Protein AF-A0A9J6D7B3-F1 (afdb_monomer_lite)

pLDDT: mean 89.96, std 6.71, range [61.12, 97.88]

Foldseek 3Di:
DVPLVVVPDPVPCVPRVVVVVVVCVVVVVVCPVPDDDDPCLAPLDDPVRLCQQQALVNQVVVCVSCPPRPYYDRPCVPCVPPWNFAPNNGNPNVCCVVPVVVVNVVCVVVRTD

Organism: Rhipicephalus microplus (NCBI:txid6941)

InterPro domains:
  IPR007652 Alpha 1,4-glycosyltransferase domain [PF04572] (1-106)
  IPR051981 Alpha-1,4-N-acetylglucosaminyltransferase [PTHR12042] (1-107)

Structure (mmCIF, N/CA/C/O backbone):
data_AF-A0A9J6D7B3-F1
#
_entry.id   AF-A0A9J6D7B3-F1
#
loop_
_atom_site.group_PDB
_atom_site.id
_atom_site.type_symbol
_atom_site.label_atom_id
_atom_site.label_alt_id
_atom_site.label_comp_id
_atom_site.label_asym_id
_atom_site.label_entity_id
_atom_site.label_seq_id
_atom_site.pdbx_PDB_ins_code
_atom_site.Cartn_x
_atom_site.Cartn_y
_atom_site.Cartn_z
_atom_site.occupancy
_atom_site.B_iso_or_equiv
_atom_site.auth_seq_id
_atom_site.auth_comp_id
_atom_site.auth_asym_id
_atom_site.auth_atom_id
_atom_site.pdbx_PDB_model_num
ATOM 1 N N . MET A 1 1 ? 21.966 -2.171 -23.916 1.00 61.12 1 MET A N 1
ATOM 2 C CA . MET A 1 1 ? 21.229 -3.454 -23.860 1.00 61.12 1 MET A CA 1
ATOM 3 C C . MET A 1 1 ? 22.119 -4.673 -24.067 1.00 61.12 1 MET A C 1
ATOM 5 O O . MET A 1 1 ? 22.134 -5.531 -23.199 1.00 61.12 1 MET A O 1
ATOM 9 N N . LYS A 1 2 ? 22.892 -4.762 -25.164 1.00 69.12 2 LYS A N 1
ATOM 10 C CA . LYS A 1 2 ? 23.582 -6.009 -25.560 1.00 69.12 2 LYS A CA 1
ATOM 11 C C . LYS A 1 2 ? 24.529 -6.619 -24.511 1.00 69.12 2 LYS A C 1
ATOM 13 O O . LYS A 1 2 ? 24.539 -7.834 -24.409 1.00 69.12 2 LYS A O 1
ATOM 18 N N . ALA A 1 3 ? 25.297 -5.835 -23.750 1.00 80.62 3 ALA A N 1
ATOM 19 C CA . ALA A 1 3 ? 26.243 -6.390 -22.769 1.00 80.62 3 ALA A CA 1
ATOM 20 C C . ALA A 1 3 ? 25.524 -7.132 -21.624 1.00 80.62 3 ALA A C 1
ATOM 22 O O . ALA A 1 3 ? 25.674 -8.343 -21.492 1.00 80.62 3 ALA A O 1
ATOM 23 N N . CYS A 1 4 ? 24.655 -6.435 -20.882 1.00 85.25 4 CYS A N 1
ATOM 24 C CA . CYS A 1 4 ? 23.896 -7.028 -19.775 1.00 85.25 4 CYS A CA 1
ATOM 25 C C . CYS A 1 4 ? 22.910 -8.109 -20.230 1.00 85.25 4 CYS A C 1
ATOM 27 O O . CYS A 1 4 ? 22.721 -9.078 -19.515 1.00 85.25 4 CYS A O 1
ATOM 29 N N . ALA A 1 5 ? 22.303 -7.979 -21.416 1.00 80.81 5 ALA A N 1
ATOM 30 C CA . ALA A 1 5 ? 21.397 -9.003 -21.941 1.00 80.81 5 ALA A CA 1
ATOM 31 C C . ALA A 1 5 ? 22.121 -10.308 -22.326 1.00 80.81 5 ALA A C 1
ATOM 33 O O . ALA A 1 5 ? 21.529 -11.376 -22.248 1.00 80.81 5 ALA A O 1
ATOM 34 N N . ARG A 1 6 ? 23.393 -10.236 -22.749 1.00 84.75 6 ARG A N 1
ATOM 35 C CA . ARG A 1 6 ? 24.200 -11.414 -23.124 1.00 84.75 6 ARG A CA 1
ATOM 36 C C . ARG A 1 6 ? 24.784 -12.160 -21.925 1.00 84.75 6 ARG A C 1
ATOM 38 O O . ARG A 1 6 ? 25.108 -13.330 -22.061 1.00 84.75 6 ARG A O 1
ATOM 45 N N . GLN A 1 7 ? 24.952 -11.478 -20.796 1.00 84.44 7 GLN A N 1
ATOM 46 C CA . GLN A 1 7 ? 25.575 -12.009 -19.578 1.00 84.44 7 GLN A CA 1
ATOM 47 C C . GLN A 1 7 ? 24.606 -11.982 -18.386 1.00 84.44 7 GLN A C 1
ATOM 49 O O . GLN A 1 7 ? 25.038 -11.942 -17.237 1.00 84.44 7 GLN A O 1
ATOM 54 N N . TYR A 1 8 ? 23.295 -11.931 -18.642 1.00 83.56 8 TYR A N 1
ATOM 55 C CA . TYR A 1 8 ? 22.314 -11.878 -17.566 1.00 83.56 8 TYR A CA 1
ATOM 56 C C . TYR A 1 8 ? 22.298 -13.202 -16.802 1.00 83.56 8 TYR A C 1
ATOM 58 O O . TYR A 1 8 ? 21.994 -14.248 -17.372 1.00 83.56 8 TYR A O 1
ATOM 66 N N . ASP A 1 9 ? 22.574 -13.118 -15.506 1.00 86.31 9 ASP A N 1
ATOM 67 C CA . ASP A 1 9 ? 22.394 -14.203 -14.554 1.00 86.31 9 ASP A CA 1
ATOM 68 C C . ASP A 1 9 ? 21.291 -13.812 -13.554 1.00 86.31 9 ASP A C 1
ATOM 70 O O . ASP A 1 9 ? 21.455 -12.829 -12.818 1.00 86.31 9 ASP A O 1
ATOM 74 N N . PRO A 1 10 ? 20.164 -14.546 -13.500 1.00 83.19 10 PRO A N 1
ATOM 75 C CA . PRO A 1 10 ? 19.103 -14.277 -12.537 1.00 83.19 10 PRO A CA 1
ATOM 76 C C . PRO A 1 10 ? 19.544 -14.478 -11.080 1.00 83.19 10 PRO A C 1
ATOM 78 O O . PRO A 1 10 ? 18.989 -13.823 -10.199 1.00 83.19 10 PRO A O 1
ATOM 81 N N . GLN A 1 11 ? 20.550 -15.319 -10.814 1.00 91.31 11 GLN A N 1
ATOM 82 C CA . GLN A 1 11 ? 21.110 -15.509 -9.469 1.00 91.31 11 GLN A CA 1
ATOM 83 C C . GLN A 1 11 ? 21.961 -14.310 -9.025 1.00 91.31 11 GLN A C 1
ATOM 85 O O . GLN A 1 11 ? 22.124 -14.064 -7.832 1.00 91.31 11 GLN A O 1
ATOM 90 N N . SER A 1 12 ? 22.441 -13.506 -9.977 1.00 88.81 12 SER A N 1
ATOM 91 C CA . SER A 1 12 ? 23.219 -12.289 -9.747 1.00 88.81 12 SER A CA 1
ATOM 92 C C . SER A 1 12 ? 22.477 -11.048 -10.250 1.00 88.81 12 SER A C 1
ATOM 94 O O . SER A 1 12 ? 23.024 -10.195 -10.958 1.00 88.81 12 SER A O 1
ATOM 96 N N . PHE A 1 13 ? 21.198 -10.921 -9.867 1.00 86.06 13 PHE A N 1
ATOM 97 C CA . PHE A 1 13 ? 20.343 -9.813 -10.303 1.00 86.06 13 PHE A CA 1
ATOM 98 C C . PHE A 1 13 ? 20.998 -8.442 -10.089 1.00 86.06 13 PHE A C 1
ATOM 100 O O . PHE A 1 13 ? 20.878 -7.576 -10.947 1.00 86.06 13 PHE A O 1
ATOM 107 N N . GLN A 1 14 ? 21.740 -8.246 -8.998 1.00 88.62 14 GLN A N 1
ATOM 108 C CA . GLN A 1 14 ? 22.370 -6.960 -8.678 1.00 88.62 14 GLN A CA 1
ATOM 109 C C . GLN A 1 14 ? 23.398 -6.497 -9.725 1.00 88.62 14 GLN A C 1
ATOM 111 O O . GLN A 1 14 ? 23.559 -5.295 -9.919 1.00 88.62 14 GLN A O 1
ATOM 116 N N . SER A 1 15 ? 24.049 -7.426 -10.430 1.00 88.56 15 SER A N 1
ATOM 117 C CA . SER A 1 15 ? 25.134 -7.112 -11.366 1.00 88.56 15 SER A CA 1
ATOM 118 C C . SER A 1 15 ? 24.628 -6.471 -12.659 1.00 88.56 15 SER A C 1
ATOM 120 O O . SER A 1 15 ? 25.165 -5.469 -13.123 1.00 88.56 15 SER A O 1
ATOM 122 N N . CYS A 1 16 ? 23.585 -7.049 -13.262 1.00 90.88 16 CYS A N 1
ATOM 123 C CA . CYS A 1 16 ? 23.075 -6.628 -14.575 1.00 90.88 16 CYS A CA 1
ATOM 124 C C . CYS A 1 16 ? 21.557 -6.406 -14.619 1.00 90.88 16 CYS A C 1
ATOM 126 O O . CYS A 1 16 ? 21.064 -5.781 -15.558 1.00 90.88 16 CYS A O 1
ATOM 128 N N . GLY A 1 17 ? 20.805 -6.886 -13.628 1.00 89.25 17 GLY A N 1
ATOM 129 C CA . GLY A 1 17 ? 19.343 -6.865 -13.601 1.00 89.25 17 GLY A CA 1
ATOM 130 C C . GLY A 1 17 ? 18.743 -5.458 -13.642 1.00 89.25 17 GLY A C 1
ATOM 131 O O . GLY A 1 17 ? 18.002 -5.169 -14.584 1.00 89.25 17 GLY A O 1
ATOM 132 N N . PRO A 1 18 ? 19.074 -4.548 -12.702 1.00 90.06 18 PRO A N 1
ATOM 133 C CA . PRO A 1 18 ? 18.534 -3.189 -12.697 1.00 90.06 18 PRO A CA 1
ATOM 134 C C . PRO A 1 18 ? 18.783 -2.428 -14.003 1.00 90.06 18 PRO A C 1
ATOM 136 O O . PRO A 1 18 ? 17.866 -1.814 -14.556 1.00 90.06 18 PRO A O 1
ATOM 139 N N . LEU A 1 19 ? 20.010 -2.500 -14.532 1.00 88.25 19 LEU A N 1
ATOM 140 C CA . LEU A 1 19 ? 20.371 -1.835 -15.783 1.00 88.25 19 LEU A CA 1
ATOM 141 C C . LEU A 1 19 ? 19.620 -2.441 -16.975 1.00 88.25 19 LEU A C 1
ATOM 143 O O . LEU A 1 19 ? 19.111 -1.699 -17.816 1.00 88.25 19 LEU A O 1
ATOM 147 N N . LEU A 1 20 ? 19.504 -3.771 -17.033 1.00 88.25 20 LEU A N 1
ATOM 148 C CA . LEU A 1 20 ? 18.764 -4.465 -18.083 1.00 88.25 20 LEU A CA 1
ATOM 149 C C . LEU A 1 20 ? 17.274 -4.100 -18.063 1.00 88.25 20 LEU A C 1
ATOM 151 O O . LEU A 1 20 ? 16.741 -3.716 -19.102 1.00 88.25 20 LEU A O 1
ATOM 155 N N . LEU A 1 21 ? 16.615 -4.141 -16.901 1.00 87.56 21 LEU A N 1
ATOM 156 C CA . LEU A 1 21 ? 15.200 -3.770 -16.768 1.00 87.56 21 LEU A CA 1
ATOM 157 C C . LEU A 1 21 ? 14.953 -2.302 -17.132 1.00 87.56 21 LEU A C 1
ATOM 159 O O . LEU A 1 21 ? 13.980 -1.994 -17.817 1.00 87.56 21 LEU A O 1
ATOM 163 N N . THR A 1 22 ? 15.855 -1.403 -16.732 1.00 87.19 22 THR A N 1
ATOM 164 C CA . THR A 1 22 ? 15.775 0.021 -17.091 1.00 87.19 22 THR A CA 1
ATOM 165 C C . THR A 1 22 ? 15.875 0.200 -18.604 1.00 87.19 22 THR A C 1
ATOM 167 O O . THR A 1 22 ? 15.049 0.876 -19.215 1.00 87.19 22 THR A O 1
ATOM 170 N N . GLN A 1 23 ? 16.838 -0.465 -19.243 1.00 86.69 23 GLN A N 1
ATOM 171 C CA . GLN A 1 23 ? 17.006 -0.414 -20.695 1.00 86.69 23 GLN A CA 1
ATOM 172 C C . GLN A 1 23 ? 15.819 -1.027 -21.448 1.00 86.69 23 GLN A C 1
ATOM 174 O O . GLN A 1 23 ? 15.411 -0.472 -22.464 1.00 86.69 23 GLN A O 1
ATOM 179 N N . LEU A 1 24 ? 15.241 -2.126 -20.951 1.00 87.25 24 LEU A N 1
ATOM 180 C CA . LEU A 1 24 ? 14.038 -2.738 -21.523 1.00 87.25 24 LEU A CA 1
ATOM 181 C C . LEU A 1 24 ? 12.824 -1.809 -21.418 1.00 87.25 24 LEU A C 1
ATOM 183 O O . LEU A 1 24 ? 12.085 -1.665 -22.390 1.00 87.25 24 LEU A O 1
ATOM 187 N N . ARG A 1 25 ? 12.658 -1.113 -20.288 1.00 86.19 25 ARG A N 1
ATOM 188 C CA . ARG A 1 25 ? 11.584 -0.128 -20.097 1.00 86.19 25 ARG A CA 1
ATOM 189 C C . ARG A 1 25 ? 11.664 1.028 -21.100 1.00 86.19 25 ARG A C 1
ATOM 191 O O . ARG A 1 25 ? 10.631 1.491 -21.570 1.00 86.19 25 ARG A O 1
ATOM 198 N N . HIS A 1 26 ? 12.871 1.491 -21.431 1.00 85.12 26 HIS A N 1
ATOM 199 C CA . HIS A 1 26 ? 13.087 2.579 -22.395 1.00 85.12 26 HIS A CA 1
ATOM 200 C C . HIS A 1 26 ? 13.108 2.126 -23.863 1.00 85.12 26 HIS A C 1
ATOM 202 O O . HIS A 1 26 ? 13.069 2.966 -24.758 1.00 85.12 26 HIS A O 1
ATOM 208 N N . ALA A 1 27 ? 13.161 0.819 -24.129 1.00 82.50 27 ALA A N 1
ATOM 209 C CA . ALA A 1 27 ? 13.248 0.261 -25.475 1.00 82.50 27 ALA A CA 1
ATOM 210 C C . ALA A 1 27 ? 12.170 -0.822 -25.694 1.00 82.50 27 ALA A C 1
ATOM 212 O O . ALA A 1 27 ? 12.497 -1.998 -25.889 1.00 82.50 27 ALA A O 1
ATOM 213 N N . PRO A 1 28 ? 10.879 -0.434 -25.697 1.00 70.25 28 PRO A N 1
ATOM 214 C CA . PRO A 1 28 ? 9.744 -1.360 -25.641 1.00 70.25 28 PRO A CA 1
ATOM 215 C C . PRO A 1 28 ? 9.688 -2.343 -26.817 1.00 70.25 28 PRO A C 1
ATOM 217 O O . PRO A 1 28 ? 9.189 -3.454 -26.664 1.00 70.25 28 PRO A O 1
ATOM 220 N N . PHE A 1 29 ? 10.269 -1.990 -27.971 1.00 76.81 29 PHE A N 1
ATOM 221 C CA . PHE A 1 29 ? 10.370 -2.889 -29.125 1.00 76.81 29 PHE A CA 1
ATOM 222 C C . PHE A 1 29 ? 11.089 -4.212 -28.799 1.00 76.81 29 PHE A C 1
ATOM 224 O O . PHE A 1 29 ? 10.729 -5.257 -29.338 1.00 76.81 29 PHE A O 1
ATOM 231 N N . TYR A 1 30 ? 12.065 -4.180 -27.886 1.00 72.38 30 TYR A N 1
ATOM 232 C CA . TYR A 1 30 ? 12.834 -5.351 -27.456 1.00 72.38 30 TYR A CA 1
ATOM 233 C C . TYR A 1 30 ? 12.262 -6.026 -26.199 1.00 72.38 30 TYR A C 1
ATOM 235 O O . TYR A 1 30 ? 12.737 -7.088 -25.810 1.00 72.38 30 TYR A O 1
ATOM 243 N N . ALA A 1 31 ? 11.228 -5.450 -25.577 1.00 75.19 31 ALA A N 1
ATOM 244 C CA . ALA A 1 31 ? 10.616 -5.943 -24.343 1.00 75.19 31 ALA A CA 1
ATOM 245 C C . ALA A 1 31 ? 9.392 -6.846 -24.588 1.00 75.19 31 ALA A C 1
ATOM 247 O O . ALA A 1 31 ? 8.572 -7.019 -23.698 1.00 75.19 31 ALA A O 1
ATOM 248 N N . ARG A 1 32 ? 9.259 -7.459 -25.773 1.00 75.19 32 ARG A N 1
ATOM 249 C CA . ARG A 1 32 ? 8.071 -8.257 -26.155 1.00 75.19 32 ARG A CA 1
ATOM 250 C C . ARG A 1 32 ? 7.737 -9.420 -25.210 1.00 75.19 32 ARG A C 1
ATOM 252 O O . ARG A 1 32 ? 6.606 -9.886 -25.217 1.00 75.19 32 ARG A O 1
ATOM 259 N N . LEU A 1 33 ? 8.707 -9.886 -24.424 1.00 80.62 33 LEU A N 1
ATOM 260 C CA . LEU A 1 33 ? 8.547 -10.972 -23.450 1.00 80.62 33 LEU A CA 1
ATOM 261 C C . LEU A 1 33 ? 8.477 -10.476 -21.993 1.00 80.62 33 LEU A C 1
ATOM 263 O O . LEU A 1 33 ? 8.450 -11.291 -21.076 1.00 80.62 33 LEU A O 1
ATOM 267 N N . VAL A 1 34 ? 8.479 -9.159 -21.760 1.00 80.31 34 VAL A N 1
ATOM 268 C CA . VAL A 1 34 ? 8.495 -8.554 -20.422 1.00 80.31 34 VAL A CA 1
ATOM 269 C C . VAL A 1 34 ? 7.386 -7.516 -20.311 1.00 80.31 34 VAL A C 1
ATOM 271 O O . VAL A 1 34 ? 7.393 -6.499 -20.999 1.00 80.31 34 VAL A O 1
ATOM 274 N N . ASN A 1 35 ? 6.462 -7.743 -19.379 1.00 82.69 35 ASN A N 1
ATOM 275 C CA . ASN A 1 35 ? 5.398 -6.793 -19.078 1.00 82.69 35 ASN A CA 1
ATOM 276 C C . ASN A 1 35 ? 5.793 -5.905 -17.895 1.00 82.69 35 ASN A C 1
ATOM 278 O O . ASN A 1 35 ? 5.974 -6.383 -16.776 1.00 82.69 35 ASN A O 1
ATOM 282 N N . PHE A 1 36 ? 5.885 -4.597 -18.137 1.00 84.56 36 PHE A N 1
ATOM 283 C CA . PHE A 1 36 ? 6.028 -3.603 -17.077 1.00 84.56 36 PHE A CA 1
ATOM 284 C C . PHE A 1 36 ? 4.640 -3.170 -16.606 1.00 84.56 36 PHE A C 1
ATOM 286 O O . PHE A 1 36 ? 3.919 -2.482 -17.327 1.00 84.56 36 PHE A O 1
ATOM 293 N N . LEU A 1 37 ? 4.267 -3.581 -15.393 1.00 86.69 37 LEU A N 1
ATOM 294 C CA . LEU A 1 37 ? 2.995 -3.198 -14.785 1.00 86.69 37 LEU A CA 1
ATOM 295 C C . LEU A 1 37 ? 2.956 -1.689 -14.500 1.00 86.69 37 LEU A C 1
ATOM 297 O O . LEU A 1 37 ? 3.968 -1.077 -14.146 1.00 86.69 37 LEU A O 1
ATOM 301 N N . SER A 1 38 ? 1.775 -1.085 -14.641 1.00 87.44 38 SER A N 1
ATOM 302 C CA . SER A 1 38 ? 1.567 0.317 -14.276 1.00 87.44 38 SER A CA 1
ATOM 303 C C . SER A 1 38 ? 1.764 0.513 -12.772 1.00 87.44 38 SER A C 1
ATOM 305 O O . SER A 1 38 ? 1.473 -0.377 -11.971 1.00 87.44 38 SER A O 1
ATOM 307 N N . SER A 1 39 ? 2.164 1.713 -12.349 1.00 85.56 39 SER A N 1
ATOM 308 C CA . SER A 1 39 ? 2.208 2.044 -10.917 1.00 85.56 39 SER A CA 1
ATOM 309 C C . SER A 1 39 ? 0.838 1.863 -10.251 1.00 85.56 39 SER A C 1
ATOM 311 O O . SER A 1 39 ? 0.754 1.352 -9.138 1.00 85.56 39 SER A O 1
ATOM 313 N N . SER A 1 40 ? -0.256 2.168 -10.955 1.00 87.00 40 SER A N 1
ATOM 314 C CA . SER A 1 40 ? -1.624 1.951 -10.466 1.00 87.00 40 SER A CA 1
ATOM 315 C C . SER A 1 40 ?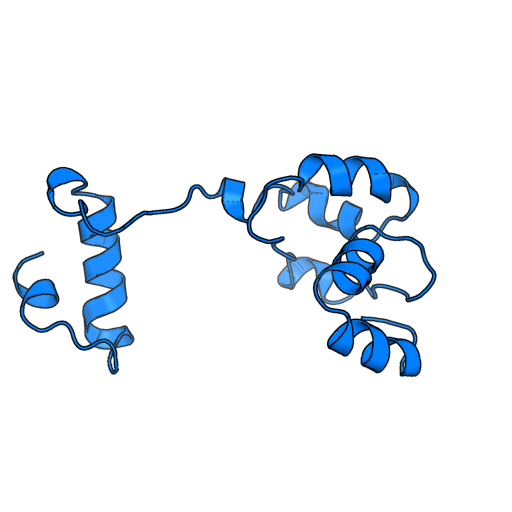 -1.964 0.486 -10.171 1.00 87.00 40 SER A C 1
ATOM 317 O O . SER A 1 40 ? -2.984 0.234 -9.542 1.00 87.00 40 SER A O 1
ATOM 319 N N . THR A 1 41 ? -1.122 -0.473 -10.565 1.00 91.00 41 THR A N 1
ATOM 320 C CA . THR A 1 41 ? -1.288 -1.894 -10.227 1.00 91.00 41 THR A CA 1
ATOM 321 C C . THR A 1 41 ? -1.031 -2.182 -8.740 1.00 91.00 41 THR A C 1
ATOM 323 O O . THR A 1 41 ? -1.642 -3.093 -8.187 1.00 91.00 41 THR A O 1
ATOM 326 N N . PHE A 1 42 ? -0.181 -1.382 -8.081 1.00 89.81 42 PHE A N 1
ATOM 327 C CA . PHE A 1 42 ? 0.165 -1.525 -6.654 1.00 89.81 42 PHE A CA 1
ATOM 328 C C . PHE A 1 42 ? -0.125 -0.264 -5.823 1.00 89.81 42 PHE A C 1
ATOM 330 O O . PHE A 1 42 ? -0.318 -0.338 -4.611 1.00 89.81 42 PHE A O 1
ATOM 337 N N . PHE A 1 43 ? -0.182 0.904 -6.467 1.00 92.44 43 PHE A N 1
ATOM 338 C CA . PHE A 1 43 ? -0.299 2.215 -5.826 1.00 92.44 43 PHE A CA 1
ATOM 339 C C . PHE A 1 43 ? -1.676 2.857 -6.061 1.00 92.44 43 PHE A C 1
ATOM 341 O O . PHE A 1 43 ? -1.771 4.053 -6.331 1.00 92.44 43 PHE A O 1
ATOM 348 N N . LYS A 1 44 ? -2.762 2.071 -5.982 1.00 94.31 44 LYS A N 1
ATOM 349 C CA . LYS A 1 44 ? -4.140 2.600 -6.075 1.00 94.31 44 LYS A CA 1
ATOM 350 C C . LYS A 1 44 ? -4.448 3.611 -4.969 1.00 94.31 44 LYS A C 1
ATOM 352 O O . LYS A 1 44 ? -5.146 4.586 -5.226 1.00 94.31 44 LYS A O 1
ATOM 357 N N . VAL A 1 45 ? -3.909 3.403 -3.766 1.00 94.38 45 VAL A N 1
ATOM 358 C CA . VAL A 1 45 ? -3.944 4.375 -2.664 1.00 94.38 45 VAL A CA 1
ATOM 359 C C . VAL A 1 45 ? -2.616 5.122 -2.632 1.00 94.38 45 VAL A C 1
ATOM 361 O O . VAL A 1 45 ? -1.551 4.534 -2.425 1.00 94.38 45 VAL A O 1
ATOM 364 N N . SER A 1 46 ? -2.685 6.428 -2.874 1.00 92.94 46 SER A N 1
ATOM 365 C CA . SER A 1 46 ? -1.506 7.284 -2.951 1.00 92.94 46 SER A CA 1
ATOM 366 C C . SER A 1 46 ? -0.875 7.515 -1.575 1.00 92.94 46 SER A C 1
ATOM 368 O O . SER A 1 46 ? -1.497 7.286 -0.535 1.00 92.94 46 SER A O 1
ATOM 370 N N . PHE A 1 47 ? 0.355 8.033 -1.556 1.00 92.06 47 PHE A N 1
ATOM 371 C CA . PHE A 1 47 ? 1.032 8.371 -0.304 1.00 92.06 47 PHE A CA 1
ATOM 372 C C . PHE A 1 47 ? 0.294 9.455 0.491 1.00 92.06 47 PHE A C 1
ATOM 374 O O . PHE A 1 47 ? 0.506 9.535 1.687 1.00 92.06 47 PHE A O 1
ATOM 381 N N . GLY A 1 48 ? -0.539 10.299 -0.129 1.00 94.19 48 GLY A N 1
ATOM 382 C CA . GLY A 1 48 ? -1.318 11.319 0.587 1.00 94.19 48 GLY A CA 1
ATOM 383 C C . GLY A 1 48 ? -2.503 10.732 1.358 1.00 94.19 48 GLY A C 1
ATOM 384 O O . GLY A 1 48 ? -2.979 11.318 2.324 1.00 94.19 48 GLY A O 1
ATOM 385 N N . GLU A 1 49 ? -2.948 9.541 0.962 1.00 95.62 49 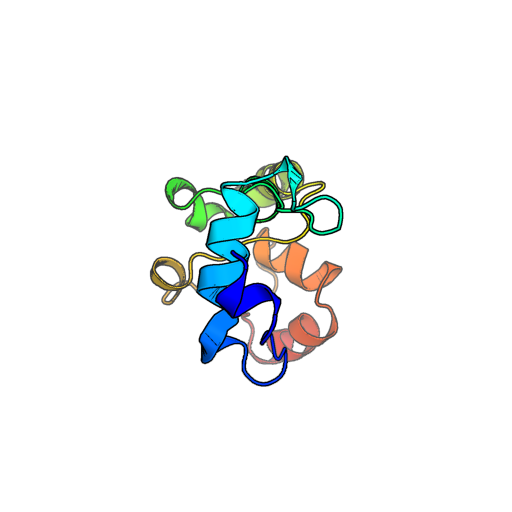GLU A N 1
ATOM 386 C CA . GLU A 1 49 ? -4.163 8.888 1.454 1.00 95.62 49 GLU A CA 1
ATOM 387 C C . GLU A 1 49 ? -3.857 7.658 2.322 1.00 95.62 49 GLU A C 1
ATOM 389 O O . GLU A 1 49 ? -4.766 6.936 2.718 1.00 95.62 49 GLU A O 1
ATOM 394 N N . TRP A 1 50 ? -2.585 7.404 2.646 1.00 95.38 50 TRP A N 1
ATOM 395 C CA . TRP A 1 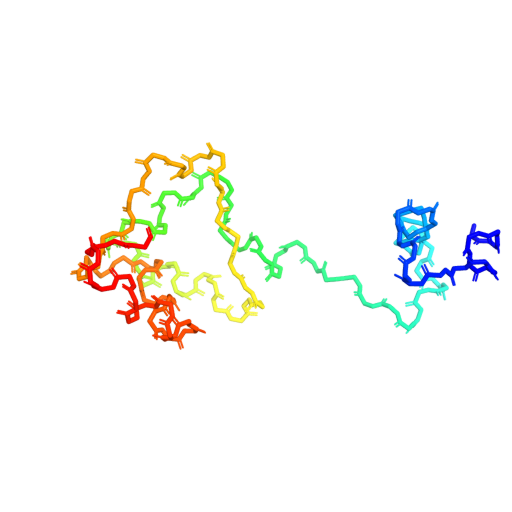50 ? -2.139 6.172 3.310 1.00 95.38 50 TRP A CA 1
ATOM 396 C C . TRP A 1 50 ? -2.889 5.847 4.609 1.00 95.38 50 TRP A C 1
ATOM 398 O O . TRP A 1 50 ? -3.086 4.675 4.924 1.00 95.38 50 TRP A O 1
ATOM 408 N N . LYS A 1 51 ? -3.321 6.874 5.354 1.00 96.25 51 LYS A N 1
ATOM 409 C CA . LYS A 1 51 ? -4.053 6.715 6.618 1.00 96.25 51 LYS A CA 1
ATOM 410 C C . LYS A 1 51 ? -5.401 6.024 6.433 1.00 96.25 51 LYS A C 1
ATOM 412 O O . LYS A 1 51 ? -5.856 5.378 7.368 1.00 96.25 51 LYS A O 1
ATOM 417 N N . MET A 1 52 ? -6.000 6.108 5.240 1.00 96.88 52 MET A N 1
ATOM 418 C CA . MET A 1 52 ? -7.291 5.481 4.952 1.00 96.88 52 MET A CA 1
ATOM 419 C C . MET A 1 52 ? -7.254 3.972 5.197 1.00 96.88 52 MET A C 1
ATOM 421 O O . MET A 1 52 ? -8.254 3.427 5.634 1.00 96.88 52 MET A O 1
ATOM 425 N N . PHE A 1 53 ? -6.103 3.310 5.008 1.00 96.56 53 PHE A N 1
ATOM 426 C CA . PHE A 1 53 ? -5.935 1.881 5.310 1.00 96.56 53 PHE A CA 1
ATOM 427 C C . PHE A 1 53 ? -6.223 1.507 6.769 1.00 96.56 53 PHE A C 1
ATOM 429 O O . PHE A 1 53 ? -6.551 0.356 7.042 1.00 96.56 53 PHE A O 1
ATOM 436 N N . PHE A 1 54 ? -6.107 2.464 7.686 1.00 96.00 54 PHE A N 1
ATOM 437 C CA . PHE A 1 54 ? -6.236 2.262 9.127 1.00 96.00 54 PHE A CA 1
ATOM 438 C C . PHE A 1 54 ? -7.520 2.881 9.695 1.00 96.00 54 PHE A C 1
ATOM 440 O O . PHE A 1 54 ? -7.746 2.794 10.897 1.00 96.00 54 PHE A O 1
ATOM 447 N N . ASP A 1 55 ? -8.350 3.501 8.852 1.00 96.38 55 ASP A N 1
ATOM 448 C CA . ASP A 1 55 ? -9.587 4.175 9.246 1.00 96.38 55 ASP A CA 1
ATOM 449 C C . ASP A 1 55 ? -10.807 3.309 8.879 1.00 96.38 55 ASP A C 1
ATOM 451 O O . ASP A 1 55 ? -11.101 3.153 7.690 1.00 96.38 55 ASP A O 1
ATOM 455 N N . PRO A 1 56 ? -11.539 2.755 9.864 1.00 96.81 56 PRO A N 1
ATOM 456 C CA . PRO A 1 56 ? -12.737 1.949 9.618 1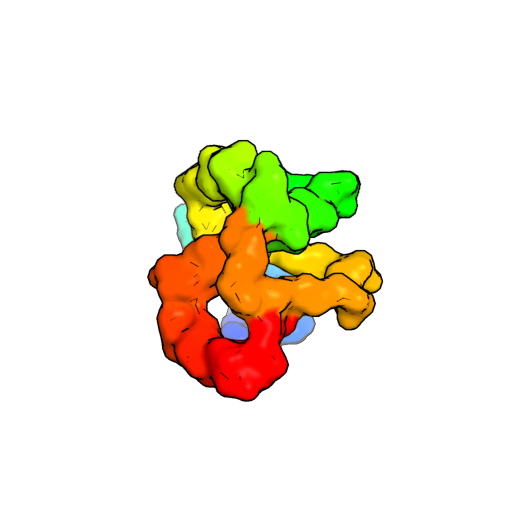.00 96.81 56 PRO A CA 1
ATOM 457 C C . PRO A 1 56 ? -13.837 2.673 8.839 1.00 96.81 56 PRO A C 1
ATOM 459 O O . PRO A 1 56 ? -14.610 2.035 8.128 1.00 96.81 56 PRO A O 1
ATOM 462 N N . THR A 1 57 ? -13.905 4.004 8.920 1.00 97.38 57 THR A N 1
ATOM 463 C CA . THR A 1 57 ? -14.906 4.790 8.179 1.00 97.38 57 THR A CA 1
ATOM 464 C C . THR A 1 57 ? -14.621 4.840 6.675 1.00 97.38 57 THR A C 1
ATOM 466 O O . THR A 1 57 ? -15.495 5.187 5.886 1.00 97.38 57 THR A O 1
ATOM 469 N N . MET A 1 58 ? -13.409 4.457 6.260 1.00 97.81 58 MET A N 1
ATOM 470 C CA . MET A 1 58 ? -12.951 4.486 4.871 1.00 97.81 58 MET A CA 1
ATOM 471 C C . MET A 1 58 ? -12.961 3.101 4.212 1.00 97.81 58 MET A C 1
ATOM 473 O O . MET A 1 58 ? -12.549 2.983 3.058 1.00 97.81 58 MET A O 1
ATOM 477 N N . THR A 1 59 ? -13.411 2.054 4.911 1.00 97.38 59 THR A N 1
ATOM 478 C CA . THR A 1 59 ? -13.303 0.657 4.462 1.00 97.38 59 THR A CA 1
ATOM 479 C C . THR A 1 59 ? -13.909 0.422 3.091 1.00 97.38 59 THR A C 1
ATOM 481 O O . THR A 1 59 ? -13.200 -0.024 2.193 1.00 97.38 59 THR A O 1
ATOM 484 N N . GLU A 1 60 ? -15.177 0.774 2.892 1.00 97.88 60 GLU A N 1
ATOM 485 C CA . GLU A 1 60 ? -15.859 0.587 1.606 1.00 97.88 60 GLU A CA 1
ATOM 486 C C . GLU A 1 60 ? -15.125 1.313 0.470 1.00 97.88 60 GLU A C 1
ATOM 488 O O . GLU A 1 60 ? -14.748 0.700 -0.529 1.00 97.88 60 GLU A O 1
ATOM 493 N N . LYS A 1 61 ? -14.800 2.592 0.688 1.00 97.81 61 LYS A N 1
ATOM 494 C CA . LYS A 1 61 ? -14.081 3.432 -0.274 1.00 97.81 61 LYS A CA 1
ATOM 495 C C . LYS A 1 61 ? -12.717 2.856 -0.655 1.00 97.81 61 LYS A C 1
ATOM 497 O O . LYS A 1 61 ? -12.329 2.890 -1.822 1.00 97.81 61 LYS A O 1
ATOM 502 N N . VAL A 1 62 ? -11.946 2.367 0.318 1.00 97.44 62 VAL A N 1
ATOM 503 C CA . VAL A 1 62 ? -10.620 1.796 0.053 1.00 97.44 62 VAL A CA 1
ATOM 504 C C . VAL A 1 62 ? -10.748 0.468 -0.679 1.00 97.44 62 VAL A C 1
ATOM 506 O O . VAL A 1 62 ? -10.016 0.269 -1.644 1.00 97.44 62 VAL A O 1
ATOM 509 N N . LEU A 1 63 ? -11.669 -0.409 -0.268 1.00 97.19 63 LEU A N 1
ATOM 510 C CA . LEU A 1 63 ? -11.893 -1.700 -0.925 1.00 97.19 63 LEU A CA 1
ATOM 511 C C . LEU A 1 63 ? -12.332 -1.523 -2.385 1.00 97.19 63 LEU A C 1
ATOM 513 O O . LEU A 1 63 ? -11.796 -2.200 -3.259 1.00 97.19 63 LEU A O 1
ATOM 517 N N . GLU A 1 64 ? -13.217 -0.565 -2.670 1.00 97.25 64 GLU A N 1
ATOM 518 C CA . GLU A 1 64 ? -13.583 -0.197 -4.042 1.00 97.25 64 GLU A CA 1
ATOM 519 C C . GLU A 1 64 ? -12.365 0.324 -4.822 1.00 97.25 64 GLU A C 1
ATOM 521 O O . GLU A 1 64 ? -12.079 -0.127 -5.932 1.00 97.25 64 GLU A O 1
ATOM 526 N N . LYS A 1 65 ? -11.587 1.232 -4.222 1.00 95.75 65 LYS A N 1
ATOM 527 C CA . LYS A 1 65 ? -10.423 1.862 -4.864 1.00 95.75 65 LYS A CA 1
AT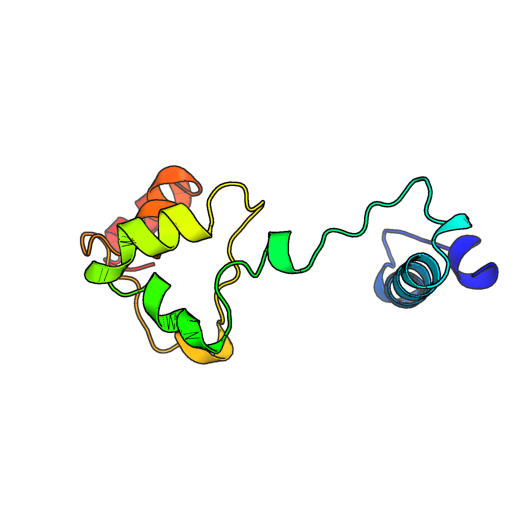OM 528 C C . LYS A 1 65 ? -9.315 0.870 -5.218 1.00 95.75 65 LYS A C 1
ATOM 530 O O . LYS A 1 65 ? -8.646 1.042 -6.243 1.00 95.75 65 LYS A O 1
ATOM 535 N N . VAL A 1 66 ? -9.088 -0.137 -4.377 1.00 95.75 66 VAL A N 1
ATOM 536 C CA . VAL A 1 66 ? -8.073 -1.180 -4.610 1.00 95.75 66 VAL A CA 1
ATOM 537 C C . VAL A 1 66 ? -8.615 -2.366 -5.402 1.00 95.75 66 VAL A C 1
ATOM 539 O O . VAL A 1 66 ? -7.847 -3.260 -5.747 1.00 95.75 66 VAL A O 1
ATOM 542 N N . ASN A 1 67 ? -9.905 -2.378 -5.740 1.00 94.19 67 ASN A N 1
ATOM 543 C CA . ASN A 1 67 ? -10.483 -3.454 -6.526 1.00 94.19 67 ASN A CA 1
ATOM 544 C C . ASN A 1 67 ? -9.754 -3.608 -7.876 1.00 94.19 67 ASN A C 1
ATOM 546 O O . ASN A 1 67 ? -9.423 -2.631 -8.559 1.00 94.19 67 ASN A O 1
ATOM 550 N N . GLY A 1 68 ? -9.461 -4.855 -8.241 1.00 89.38 68 GLY A N 1
ATOM 551 C CA . GLY A 1 68 ? -8.689 -5.199 -9.435 1.00 89.38 68 GLY A CA 1
ATOM 552 C C . GLY A 1 68 ? -7.200 -4.824 -9.387 1.00 89.38 68 GLY A C 1
ATOM 553 O O . GLY A 1 68 ? -6.522 -4.953 -10.408 1.00 89.38 68 GLY A O 1
ATOM 554 N N . SER A 1 69 ? -6.662 -4.351 -8.254 1.00 92.75 69 SER A N 1
ATOM 555 C CA . SER A 1 69 ? -5.212 -4.219 -8.079 1.00 92.75 69 SER A CA 1
ATOM 556 C C . SER A 1 69 ? -4.574 -5.586 -7.807 1.00 92.75 69 SER A C 1
ATOM 558 O O . SER A 1 69 ? -5.214 -6.495 -7.285 1.00 92.75 69 SER A O 1
ATOM 560 N N . TYR A 1 70 ? -3.298 -5.751 -8.163 1.00 92.00 70 TYR A N 1
ATOM 561 C CA . TYR A 1 70 ? -2.570 -7.001 -7.875 1.00 92.00 70 TYR A CA 1
ATOM 562 C C . TYR A 1 70 ? -2.143 -7.078 -6.408 1.00 92.00 70 TYR A C 1
ATOM 564 O O . TYR A 1 70 ? -1.881 -8.150 -5.872 1.00 92.00 70 TYR A O 1
ATOM 572 N N . GLY A 1 71 ? -2.037 -5.920 -5.766 1.00 92.19 71 GLY A N 1
ATOM 573 C CA . GLY A 1 71 ? -1.727 -5.791 -4.358 1.00 92.19 71 GLY A CA 1
ATOM 574 C C . GLY A 1 71 ? -1.917 -4.355 -3.898 1.00 92.19 71 GLY A C 1
ATOM 575 O O . GLY A 1 71 ? -2.269 -3.467 -4.683 1.00 92.19 71 GLY A O 1
ATOM 576 N N . VAL A 1 72 ? -1.667 -4.134 -2.613 1.00 93.88 72 VAL A N 1
ATOM 577 C CA . VAL A 1 72 ? -1.711 -2.812 -1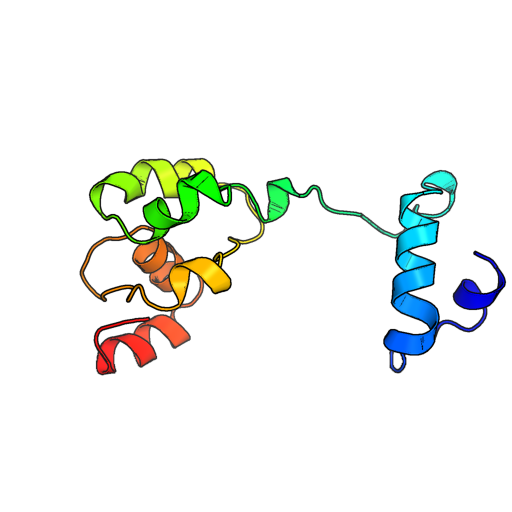.989 1.00 93.88 72 VAL A CA 1
ATOM 578 C C . VAL A 1 72 ? -0.337 -2.454 -1.448 1.00 93.88 72 VAL A C 1
ATOM 580 O O . VAL A 1 72 ? 0.343 -3.278 -0.840 1.00 93.88 72 VAL A O 1
ATOM 583 N N . HIS A 1 73 ? 0.084 -1.215 -1.677 1.00 94.25 73 HIS A N 1
ATOM 584 C CA . HIS A 1 73 ? 1.314 -0.696 -1.106 1.00 94.25 73 HIS A CA 1
ATOM 585 C C . HIS A 1 73 ? 1.035 0.012 0.222 1.00 94.25 73 HIS A C 1
ATOM 587 O O . HIS A 1 73 ? 0.353 1.038 0.261 1.00 94.25 73 HIS A O 1
ATOM 593 N N . LEU A 1 74 ? 1.602 -0.521 1.305 1.00 92.44 74 LEU A N 1
ATOM 594 C CA . LEU A 1 74 ? 1.610 0.139 2.605 1.00 92.44 74 LEU A CA 1
ATOM 595 C C . LEU A 1 74 ? 2.849 1.025 2.712 1.00 92.44 74 LEU A C 1
ATOM 597 O O . LEU A 1 74 ? 3.986 0.587 2.544 1.00 92.44 74 LEU A O 1
ATOM 601 N N . TRP A 1 75 ? 2.614 2.302 2.984 1.00 92.56 75 TRP A N 1
ATOM 602 C CA . TRP A 1 75 ? 3.644 3.329 3.036 1.00 92.56 75 TRP A CA 1
ATOM 603 C C . TRP A 1 75 ? 4.415 3.272 4.367 1.00 92.56 75 TRP A C 1
ATOM 605 O O . TRP A 1 75 ? 4.318 4.185 5.185 1.00 92.56 75 TRP A O 1
ATOM 615 N N . ASN A 1 76 ? 5.203 2.212 4.579 1.00 90.75 76 ASN A N 1
ATOM 616 C CA . ASN A 1 76 ? 5.834 1.843 5.860 1.00 90.75 76 ASN A CA 1
ATOM 617 C C . ASN A 1 76 ? 6.601 2.974 6.558 1.00 90.75 76 ASN A C 1
ATOM 619 O O . ASN A 1 76 ? 6.569 3.083 7.782 1.00 90.75 76 ASN A O 1
ATOM 623 N N . ARG A 1 77 ? 7.261 3.858 5.798 1.00 92.31 77 ARG A N 1
ATOM 624 C CA . ARG A 1 77 ? 7.937 5.039 6.364 1.00 92.31 77 ARG A CA 1
ATOM 625 C C . ARG A 1 77 ? 6.978 5.914 7.183 1.00 92.31 77 ARG A C 1
ATOM 627 O O . ARG A 1 77 ? 7.390 6.481 8.193 1.00 92.31 77 ARG A O 1
ATOM 634 N N . PHE A 1 78 ? 5.731 6.018 6.738 1.00 91.50 78 PHE A N 1
ATOM 635 C CA . PHE A 1 78 ? 4.678 6.821 7.348 1.00 91.50 78 PHE A CA 1
ATOM 636 C C . PHE A 1 78 ? 3.837 6.010 8.337 1.00 91.50 78 PHE A C 1
ATOM 638 O O . PHE A 1 78 ? 3.507 6.522 9.402 1.00 91.50 78 PHE A O 1
ATOM 645 N N . SER A 1 79 ? 3.546 4.744 8.030 1.00 92.31 79 SER A N 1
ATOM 646 C CA . SER A 1 79 ? 2.688 3.896 8.865 1.00 92.31 79 SER A CA 1
ATOM 647 C C . SER A 1 79 ? 3.401 3.193 10.022 1.00 92.31 79 SER A C 1
ATOM 649 O O . SER A 1 79 ? 2.729 2.566 10.829 1.00 92.31 79 SER A O 1
ATOM 651 N N . LYS A 1 80 ? 4.729 3.313 10.173 1.00 90.94 80 LYS A N 1
ATOM 652 C CA . LYS A 1 80 ? 5.505 2.614 11.223 1.00 90.94 80 LYS A CA 1
ATOM 653 C C . LYS A 1 80 ? 4.980 2.773 12.660 1.00 90.94 80 LYS A C 1
ATOM 655 O O . LYS A 1 80 ? 5.265 1.932 13.501 1.00 90.94 80 LYS A O 1
ATOM 660 N N . GLY A 1 81 ? 4.291 3.876 12.960 1.00 90.38 81 GLY A N 1
ATOM 661 C CA . GLY A 1 81 ? 3.729 4.161 14.286 1.00 90.38 81 GLY A CA 1
ATOM 662 C C . GLY A 1 81 ? 2.234 3.862 14.407 1.00 90.38 81 GLY A C 1
ATOM 663 O O . GLY A 1 81 ? 1.656 4.073 15.468 1.00 90.38 81 GLY A O 1
ATOM 664 N N . THR A 1 82 ? 1.593 3.416 13.329 1.00 92.06 82 THR A N 1
ATOM 665 C CA . THR A 1 82 ? 0.155 3.169 13.269 1.00 92.06 82 THR A CA 1
ATOM 666 C C . THR A 1 82 ? -0.091 1.673 13.362 1.00 92.06 82 THR A C 1
ATOM 668 O O . THR A 1 82 ? 0.340 0.915 12.498 1.00 92.06 82 THR A O 1
ATOM 671 N N . LYS A 1 83 ? -0.791 1.245 14.413 1.00 89.56 83 LYS A N 1
ATOM 672 C CA . LYS A 1 83 ? -1.194 -0.153 14.570 1.00 89.56 83 LYS A CA 1
ATOM 673 C C . LYS A 1 83 ? -2.461 -0.415 13.764 1.00 89.56 83 LYS A C 1
ATOM 675 O O . LYS A 1 83 ? -3.410 0.362 13.863 1.00 89.56 83 LYS A O 1
ATOM 680 N N . ALA A 1 84 ? -2.501 -1.515 13.017 1.00 90.62 84 ALA A N 1
ATOM 681 C CA . ALA A 1 84 ? -3.747 -2.001 12.435 1.00 90.62 84 ALA A CA 1
ATOM 682 C C . ALA A 1 84 ? -4.430 -2.919 13.450 1.00 90.62 84 ALA A C 1
ATOM 684 O O . ALA A 1 84 ? -4.024 -4.061 13.635 1.00 90.62 84 ALA A O 1
ATOM 685 N N . ILE A 1 85 ? -5.427 -2.393 14.154 1.00 93.56 85 ILE A N 1
ATOM 686 C CA . ILE A 1 85 ? -6.098 -3.114 15.238 1.00 93.56 85 ILE A CA 1
ATOM 687 C C . ILE A 1 85 ? -7.006 -4.206 14.661 1.00 93.56 85 ILE A C 1
ATOM 689 O O . ILE A 1 85 ? -7.798 -3.947 13.753 1.00 93.56 85 ILE A O 1
ATOM 693 N N . ILE A 1 86 ? -6.901 -5.421 15.198 1.00 93.88 86 ILE A N 1
ATOM 694 C CA . ILE A 1 86 ? -7.795 -6.534 14.857 1.00 93.88 86 ILE A CA 1
ATOM 695 C C . ILE A 1 86 ? -9.176 -6.268 15.476 1.00 93.88 86 ILE A C 1
ATOM 697 O O . ILE A 1 86 ? -9.275 -5.854 16.628 1.00 93.88 86 ILE A O 1
ATOM 701 N N . GLY A 1 87 ? -10.244 -6.497 14.717 1.00 93.56 87 GLY A N 1
ATOM 702 C CA . GLY A 1 87 ? -11.625 -6.184 15.086 1.00 93.56 87 GLY A CA 1
ATOM 703 C C . GLY A 1 87 ? -12.025 -4.720 14.876 1.00 93.56 87 GLY A C 1
ATOM 704 O O . GLY A 1 87 ? -13.151 -4.357 15.205 1.00 93.56 87 GLY A O 1
ATOM 705 N N . SER A 1 88 ? -11.142 -3.874 14.333 1.00 94.06 88 SER A N 1
ATOM 706 C CA . SER A 1 88 ? -11.449 -2.462 14.056 1.00 94.06 88 SER A CA 1
ATOM 707 C C . SER A 1 88 ? -12.378 -2.266 12.862 1.00 94.06 88 SER A C 1
ATOM 709 O O . SER A 1 88 ? -13.027 -1.230 12.760 1.00 94.06 88 SER A O 1
ATOM 711 N N . GLY A 1 89 ? -12.416 -3.228 11.940 1.00 95.69 89 GLY A N 1
ATOM 712 C CA . GLY A 1 89 ? -13.108 -3.101 10.663 1.00 95.69 89 GLY A CA 1
ATOM 713 C C . GLY A 1 89 ? -12.374 -2.207 9.664 1.00 95.69 89 GLY A C 1
ATOM 714 O O . GLY A 1 89 ? -12.981 -1.799 8.679 1.00 95.69 89 GLY A O 1
ATOM 715 N N . SER A 1 90 ? -11.094 -1.888 9.891 1.00 96.88 90 SER A N 1
ATOM 716 C CA . SER A 1 90 ? -10.294 -1.074 8.964 1.00 96.88 90 SER A CA 1
ATOM 717 C C . SER A 1 90 ? -10.070 -1.775 7.614 1.00 96.88 90 SER A C 1
ATOM 719 O O . SER A 1 90 ? -10.090 -3.011 7.538 1.00 96.88 90 SER A O 1
ATOM 721 N N . PRO A 1 91 ? -9.808 -1.035 6.521 1.00 97.12 91 PRO A N 1
ATOM 722 C CA . PRO A 1 91 ? -9.624 -1.680 5.227 1.00 97.12 91 PRO A CA 1
ATOM 723 C C . PRO A 1 91 ? -8.396 -2.594 5.180 1.00 97.12 91 PRO A C 1
ATOM 725 O O . PRO A 1 91 ? -8.457 -3.650 4.551 1.00 97.12 91 PRO A O 1
ATOM 728 N N . LEU A 1 92 ? -7.299 -2.251 5.868 1.00 95.81 92 LEU A N 1
ATOM 729 C CA . LEU A 1 92 ? -6.140 -3.142 5.974 1.00 95.81 92 LEU A CA 1
ATOM 730 C C . LEU A 1 92 ? -6.507 -4.457 6.670 1.00 95.81 92 LEU A C 1
ATOM 732 O O . LEU A 1 92 ? -6.090 -5.524 6.224 1.00 95.81 92 LEU A O 1
ATOM 736 N N . GLU A 1 93 ? -7.329 -4.392 7.714 1.00 95.50 93 GLU A N 1
ATOM 737 C CA . GLU A 1 93 ? -7.828 -5.582 8.392 1.00 95.50 93 GLU A CA 1
ATOM 738 C C . GLU A 1 93 ? -8.650 -6.473 7.449 1.00 95.50 93 GLU A C 1
ATOM 740 O O . GLU A 1 93 ? -8.409 -7.680 7.358 1.00 95.50 93 GLU A O 1
ATOM 745 N N . HIS A 1 94 ? -9.588 -5.880 6.705 1.00 96.31 94 HIS A N 1
ATOM 746 C CA . HIS A 1 94 ? -10.399 -6.598 5.722 1.00 96.31 94 HIS A CA 1
ATOM 747 C C . HIS A 1 94 ? -9.537 -7.289 4.662 1.00 96.31 94 HIS A C 1
ATOM 749 O O . HIS A 1 94 ? -9.721 -8.479 4.396 1.00 96.31 94 HIS A O 1
ATOM 755 N N . LEU A 1 95 ? -8.567 -6.569 4.097 1.00 95.81 95 LEU A N 1
ATOM 756 C CA . LEU A 1 95 ? -7.660 -7.108 3.087 1.00 95.81 95 LEU A CA 1
ATOM 757 C C . LEU A 1 95 ? -6.792 -8.239 3.650 1.00 95.81 95 LEU A C 1
ATOM 759 O O . LEU A 1 95 ? -6.668 -9.284 3.013 1.00 95.81 95 LEU A O 1
ATOM 763 N N . ALA A 1 96 ? -6.232 -8.073 4.851 1.00 95.38 96 ALA A N 1
ATOM 764 C CA . ALA A 1 96 ? -5.413 -9.097 5.494 1.00 95.38 96 ALA A CA 1
ATOM 765 C C . ALA A 1 96 ? -6.219 -10.366 5.800 1.00 95.38 96 ALA A C 1
ATOM 767 O O . ALA A 1 96 ? -5.732 -11.474 5.576 1.00 95.38 96 ALA A O 1
ATOM 768 N N . ARG A 1 97 ? -7.466 -10.223 6.256 1.00 95.31 97 ARG A N 1
ATOM 769 C CA . ARG A 1 97 ? -8.355 -11.354 6.545 1.00 95.31 97 ARG A CA 1
ATOM 770 C C . ARG A 1 97 ? -8.691 -12.170 5.293 1.00 95.31 97 ARG A C 1
ATOM 772 O O . ARG A 1 97 ? -8.729 -13.395 5.374 1.00 95.31 97 ARG A O 1
ATOM 779 N N . ILE A 1 98 ? -8.910 -11.508 4.155 1.00 95.25 98 ILE A N 1
ATOM 780 C CA . ILE A 1 98 ? -9.286 -12.155 2.886 1.00 95.25 98 ILE A CA 1
ATOM 781 C C . ILE A 1 98 ? -8.063 -12.746 2.172 1.00 95.25 98 ILE A C 1
ATOM 783 O O . ILE A 1 98 ? -8.089 -13.904 1.761 1.00 95.25 98 ILE A O 1
ATOM 787 N N . HIS A 1 99 ? -6.986 -11.970 2.029 1.00 95.50 99 HIS A N 1
ATOM 788 C CA . HIS A 1 99 ? -5.848 -12.330 1.175 1.00 95.50 99 HIS A CA 1
ATOM 789 C C . HIS A 1 99 ? -4.668 -12.948 1.937 1.00 95.50 99 HIS A C 1
ATOM 791 O O . HIS A 1 99 ? -3.854 -13.645 1.334 1.00 95.50 99 HIS A O 1
ATOM 797 N N . CYS A 1 100 ? -4.583 -12.747 3.256 1.00 94.25 100 CYS A N 1
ATOM 798 C CA . CYS A 1 100 ? -3.496 -13.244 4.106 1.00 94.25 100 CYS A CA 1
ATOM 799 C C . CYS A 1 100 ? -4.020 -13.981 5.361 1.00 94.25 100 CYS A C 1
ATOM 801 O O . CYS A 1 100 ? -3.589 -13.675 6.478 1.00 94.25 100 CYS A O 1
ATOM 803 N N . PRO A 1 101 ? -4.910 -14.986 5.232 1.00 95.62 101 PRO A N 1
ATOM 804 C CA . PRO A 1 101 ? -5.628 -15.564 6.373 1.00 95.62 101 PRO A CA 1
ATOM 805 C C . PRO A 1 101 ? -4.710 -16.193 7.433 1.00 95.62 101 PRO A C 1
ATOM 807 O O . PRO A 1 101 ? -5.017 -16.149 8.621 1.00 95.62 101 PRO A O 1
ATOM 810 N N . SER A 1 102 ? -3.565 -16.759 7.034 1.00 95.19 102 SER A N 1
ATOM 811 C CA . SER A 1 102 ? -2.586 -17.306 7.987 1.00 95.19 102 SER A CA 1
ATOM 812 C C . SER A 1 102 ? -1.934 -16.216 8.844 1.00 95.19 102 SER A C 1
ATOM 814 O O . SER A 1 102 ? -1.784 -16.392 10.052 1.00 95.19 102 SER A O 1
ATOM 816 N N . VAL A 1 103 ? -1.589 -15.081 8.227 1.00 92.44 103 VAL A N 1
ATOM 817 C CA . VAL A 1 103 ? -0.994 -13.927 8.918 1.00 92.44 103 VAL A CA 1
ATOM 818 C C . VAL A 1 103 ? -2.020 -13.311 9.861 1.00 92.44 103 VAL A C 1
ATOM 820 O O . VAL A 1 103 ? -1.725 -13.092 11.030 1.00 92.44 103 VAL A O 1
ATOM 823 N N . TYR A 1 104 ? -3.250 -13.119 9.381 1.00 94.50 104 TYR A N 1
ATOM 824 C CA . TYR A 1 104 ? -4.338 -12.563 10.178 1.00 94.50 104 TYR A CA 1
ATOM 825 C C . TYR A 1 104 ? -4.631 -13.397 11.437 1.00 94.50 104 TYR A C 1
ATOM 827 O O . TYR A 1 104 ? -4.759 -12.844 12.529 1.00 94.50 104 TYR A O 1
ATOM 835 N N . ARG A 1 105 ? -4.664 -14.735 11.322 1.00 93.38 105 ARG A N 1
ATOM 836 C CA . ARG A 1 105 ? -4.845 -15.628 12.482 1.00 93.38 105 ARG A CA 1
ATOM 837 C C . ARG A 1 105 ? -3.727 -15.493 13.515 1.00 93.38 105 ARG A C 1
ATOM 839 O O . ARG A 1 105 ? -4.016 -15.483 14.703 1.00 93.38 105 ARG A O 1
ATOM 846 N N . GLN A 1 106 ? -2.474 -15.378 13.078 1.00 92.44 106 GLN A N 1
ATOM 847 C CA . GLN A 1 106 ? -1.340 -15.202 13.992 1.00 92.44 106 GLN A CA 1
ATOM 848 C C . GLN A 1 106 ? -1.380 -13.832 14.681 1.00 92.44 106 GLN A C 1
ATOM 850 O O . GLN A 1 106 ? -1.206 -13.742 15.894 1.00 92.44 106 GLN A O 1
ATOM 855 N N . ALA A 1 107 ? -1.681 -12.777 13.923 1.00 90.06 107 ALA A N 1
ATOM 856 C CA . ALA A 1 107 ? -1.822 -11.416 14.432 1.00 90.06 107 ALA A CA 1
ATOM 857 C C . ALA A 1 107 ? -2.998 -11.252 15.408 1.00 90.06 107 ALA A C 1
ATOM 859 O O . ALA A 1 107 ? -2.932 -10.437 16.327 1.00 90.06 107 ALA A O 1
ATOM 860 N N . SER A 1 108 ? -4.053 -12.061 15.269 1.00 87.06 108 SER A N 1
ATOM 861 C CA . SER A 1 108 ? -5.204 -12.045 16.184 1.00 87.06 108 SER A CA 1
ATOM 862 C C . SER A 1 108 ? -4.802 -12.322 17.636 1.00 87.06 108 SER A C 1
ATOM 864 O O . SER A 1 108 ? -5.393 -11.752 18.546 1.00 87.06 108 SER A O 1
ATOM 866 N N . THR A 1 109 ? -3.750 -13.114 17.866 1.00 85.88 109 THR A N 1
ATOM 867 C CA . THR A 1 109 ? -3.206 -13.362 19.211 1.00 85.88 109 THR A CA 1
ATOM 868 C C . THR A 1 109 ? -2.536 -12.117 19.808 1.00 85.88 109 THR A C 1
ATOM 870 O O . THR A 1 109 ? -2.559 -11.929 21.021 1.00 85.88 109 THR A O 1
ATOM 873 N N . ALA A 1 110 ? -1.952 -11.253 18.971 1.00 86.12 110 ALA A N 1
ATOM 874 C CA . ALA A 1 110 ? -1.311 -10.001 19.384 1.00 86.12 110 ALA A CA 1
ATOM 875 C C . ALA A 1 110 ? -2.288 -8.807 19.451 1.00 86.12 110 ALA A C 1
ATOM 877 O O . ALA A 1 110 ? -1.974 -7.786 20.064 1.00 86.12 110 ALA A O 1
ATOM 878 N N . GLY A 1 111 ? -3.463 -8.918 18.821 1.00 87.31 111 GLY A N 1
ATOM 879 C CA . GLY A 1 111 ? -4.490 -7.871 18.759 1.00 87.31 111 GLY A CA 1
ATOM 880 C C . GLY A 1 111 ? -4.247 -6.787 17.700 1.00 87.31 111 GLY A C 1
ATOM 881 O O . GLY A 1 111 ? -5.044 -5.855 17.581 1.00 87.31 111 GLY A O 1
ATOM 882 N N . TYR A 1 112 ? -3.172 -6.887 16.914 1.00 85.81 112 TYR A N 1
ATOM 883 C CA . TYR A 1 112 ? -2.861 -5.975 15.811 1.00 85.81 112 TYR A CA 1
ATOM 884 C C . TYR A 1 112 ? -2.002 -6.659 14.733 1.00 85.81 112 TYR A C 1
ATOM 886 O O . TYR A 1 112 ? -1.297 -7.623 15.033 1.00 85.81 112 TYR A O 1
ATOM 894 N N . LEU A 1 113 ? -2.078 -6.154 13.493 1.00 82.50 113 LEU A N 1
ATOM 895 C CA . LEU A 1 113 ? -1.189 -6.501 12.369 1.00 82.50 113 LEU A CA 1
ATOM 896 C C . LEU A 1 113 ? 0.153 -5.765 12.457 1.00 82.50 113 LEU A C 1
ATOM 898 O O . LEU A 1 113 ? 0.143 -4.567 12.835 1.00 82.50 113 LEU A O 1
#

Secondary structure (DSSP, 8-state):
-HHHHHS--GGGHHHHHHHHHHHHHH-GGG-TT-----GGGT-SS-TTSGGGGG-GGGHHHHHHHHTT-S-----HHHHTT---BTTS--HHHHHHHHH-HHHHHHHHHHTB-

Sequence (113 aa):
MKACARQYDPQSFQSCGPLLLTQLRHAPFYARLVNFLSSSTFFKVSFGEWKMFFDPTMTEKVLEKVNGSYGVHLWNRFSKGTKAIIGSGSPLEHLARIHCPSVYRQASTAGYL

Radius of gyration: 18.74 Å; chains: 1; bounding box: 42×29×48 Å